Protein AF-A0A3M3A3K0-F1 (afdb_monomer)

Structure (mmCIF, N/CA/C/O backbone):
data_AF-A0A3M3A3K0-F1
#
_entry.id   AF-A0A3M3A3K0-F1
#
loop_
_atom_site.group_PDB
_atom_site.id
_atom_site.type_symbol
_atom_site.label_atom_id
_atom_site.label_alt_id
_atom_site.label_comp_id
_atom_site.label_asym_id
_atom_site.label_entity_id
_atom_site.label_seq_id
_atom_site.pdbx_PDB_ins_code
_atom_site.Cartn_x
_atom_site.Cartn_y
_atom_site.Cartn_z
_atom_site.occupancy
_atom_site.B_iso_or_equiv
_atom_site.auth_seq_id
_atom_site.auth_comp_id
_atom_site.auth_asym_id
_atom_site.auth_atom_id
_atom_site.pdbx_PDB_model_num
ATOM 1 N N . ARG A 1 1 ? -6.661 10.969 -8.100 1.00 84.12 1 ARG A N 1
ATOM 2 C CA . ARG A 1 1 ? -5.861 9.770 -7.753 1.00 84.12 1 ARG A CA 1
ATOM 3 C C . ARG A 1 1 ? -4.668 9.739 -8.680 1.00 84.12 1 ARG A C 1
ATOM 5 O O . ARG A 1 1 ? -4.861 10.028 -9.854 1.00 84.12 1 ARG A O 1
ATOM 12 N N . VAL A 1 2 ? -3.486 9.463 -8.150 1.00 91.12 2 VAL A N 1
ATOM 13 C CA . VAL A 1 2 ? -2.269 9.280 -8.948 1.00 91.12 2 VAL A CA 1
ATOM 14 C C . VAL A 1 2 ? -2.290 7.849 -9.471 1.00 91.12 2 VAL A C 1
ATOM 16 O O . VAL A 1 2 ? -2.599 6.961 -8.696 1.00 91.12 2 VAL A O 1
ATOM 19 N N . VAL A 1 3 ? -2.059 7.620 -10.761 1.00 95.25 3 VAL A N 1
ATOM 20 C CA . VAL A 1 3 ? -1.973 6.256 -11.335 1.00 95.25 3 VAL A CA 1
ATOM 21 C C . VAL A 1 3 ? -0.540 5.866 -11.686 1.00 95.25 3 VAL A C 1
ATOM 23 O O . VAL A 1 3 ? -0.260 4.702 -11.948 1.00 95.25 3 VAL A O 1
ATOM 26 N N . GLU A 1 4 ? 0.361 6.842 -11.656 1.00 94.50 4 GLU A N 1
ATOM 27 C CA . GLU A 1 4 ? 1.743 6.718 -12.082 1.00 94.50 4 GLU A CA 1
ATOM 28 C C . GLU A 1 4 ? 2.596 7.738 -11.315 1.00 94.50 4 GLU A C 1
ATOM 30 O O . GLU A 1 4 ? 2.170 8.883 -11.134 1.00 94.50 4 GLU A O 1
ATOM 35 N N . HIS A 1 5 ? 3.772 7.333 -10.840 1.00 95.62 5 HIS A N 1
ATOM 36 C CA . HIS A 1 5 ? 4.733 8.220 -10.186 1.00 95.62 5 HIS A CA 1
ATOM 37 C C . HIS A 1 5 ? 6.142 7.928 -10.687 1.00 95.62 5 HIS A C 1
ATOM 39 O O . HIS A 1 5 ? 6.546 6.768 -10.725 1.00 95.62 5 HIS A O 1
ATOM 45 N N . GLN A 1 6 ? 6.876 8.983 -11.036 1.00 95.62 6 GLN A N 1
ATOM 46 C CA . GLN A 1 6 ? 8.276 8.910 -11.439 1.00 95.62 6 GLN A CA 1
ATOM 47 C C . GLN A 1 6 ? 9.134 9.733 -10.478 1.00 95.62 6 GLN A C 1
ATOM 49 O O . GLN A 1 6 ? 8.791 10.884 -10.190 1.00 95.62 6 GLN A O 1
ATOM 54 N N . THR A 1 7 ? 10.231 9.155 -9.988 1.00 92.44 7 THR A N 1
ATOM 55 C CA . THR A 1 7 ? 11.233 9.877 -9.188 1.00 92.44 7 THR A CA 1
ATOM 56 C C . THR A 1 7 ? 12.295 10.497 -10.100 1.00 92.44 7 THR A C 1
ATOM 58 O O . THR A 1 7 ? 12.429 10.123 -11.266 1.00 92.44 7 THR A O 1
ATOM 61 N N . SER A 1 8 ? 13.072 11.461 -9.591 1.00 93.94 8 SER A N 1
ATOM 62 C CA . SER A 1 8 ? 14.193 12.058 -10.344 1.00 93.94 8 SER A CA 1
ATOM 63 C C . SER A 1 8 ? 15.251 11.035 -10.752 1.00 93.94 8 SER A C 1
ATOM 65 O O . SER A 1 8 ? 15.956 11.243 -11.737 1.00 93.94 8 SER A O 1
ATOM 67 N N . ASP A 1 9 ? 15.329 9.935 -10.006 1.00 92.12 9 ASP A N 1
ATOM 68 C CA . ASP A 1 9 ? 16.319 8.876 -10.178 1.00 92.12 9 ASP A CA 1
ATOM 69 C C . ASP A 1 9 ? 15.844 7.817 -11.193 1.00 92.12 9 ASP A C 1
ATOM 71 O O . ASP A 1 9 ? 16.542 6.841 -11.459 1.00 92.12 9 ASP A O 1
ATOM 75 N N . GLY A 1 10 ? 14.671 8.033 -11.803 1.00 89.38 10 GLY A N 1
ATOM 76 C CA . GLY A 1 10 ? 14.107 7.191 -12.856 1.00 89.38 10 GLY A CA 1
ATOM 77 C C . GLY A 1 10 ? 13.268 6.022 -12.346 1.00 89.38 10 GLY A C 1
ATOM 78 O O . GLY A 1 10 ? 12.853 5.188 -13.152 1.00 89.38 10 GLY A O 1
ATOM 79 N N . GLU A 1 11 ? 12.991 5.942 -11.041 1.00 94.81 11 GLU A N 1
ATOM 80 C CA . GLU A 1 11 ? 12.059 4.939 -10.535 1.00 94.81 11 GLU A CA 1
ATOM 81 C C . GLU A 1 11 ? 10.648 5.256 -11.012 1.00 94.81 11 GLU A C 1
ATOM 83 O O . GLU A 1 11 ? 10.230 6.411 -11.034 1.00 94.81 11 GLU A O 1
ATOM 88 N N . HIS A 1 12 ? 9.912 4.215 -11.367 1.00 95.88 12 HIS A N 1
ATOM 89 C CA . HIS A 1 12 ? 8.585 4.282 -11.932 1.00 95.88 12 HIS A CA 1
ATOM 90 C C . HIS A 1 12 ? 7.644 3.349 -11.182 1.00 95.88 12 HIS A C 1
ATOM 92 O O 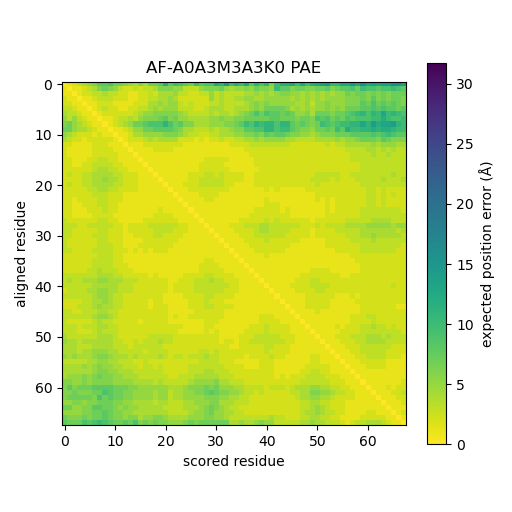. HIS A 1 12 ? 7.916 2.155 -11.049 1.00 95.88 12 HIS A O 1
ATOM 98 N N . PHE A 1 13 ? 6.535 3.901 -10.705 1.00 97.31 13 PHE A N 1
ATOM 99 C CA . PHE A 1 13 ? 5.535 3.174 -9.938 1.00 97.31 13 PHE A CA 1
ATOM 100 C C . PHE A 1 13 ? 4.167 3.304 -10.588 1.00 97.31 13 PHE A C 1
ATOM 102 O O . PHE A 1 13 ? 3.741 4.412 -10.919 1.00 97.31 13 PHE A O 1
ATOM 109 N N . HIS A 1 14 ? 3.448 2.190 -10.689 1.00 98.12 14 HIS A N 1
ATOM 110 C CA . HIS A 1 14 ? 2.063 2.157 -11.152 1.00 98.12 14 HIS A CA 1
ATOM 111 C C . HIS A 1 14 ? 1.115 1.875 -9.993 1.00 98.12 14 HIS A C 1
ATOM 113 O O . HIS A 1 14 ? 1.358 0.978 -9.192 1.00 98.12 14 HIS A O 1
ATOM 119 N N . PHE A 1 15 ? 0.009 2.615 -9.925 1.00 98.31 15 PHE A N 1
ATOM 120 C CA . PHE A 1 15 ? -0.963 2.512 -8.839 1.00 98.31 15 PHE A CA 1
ATOM 121 C C . PHE A 1 15 ? -2.322 2.066 -9.366 1.00 98.31 15 PHE A C 1
ATOM 123 O O . PHE A 1 15 ? -2.897 2.681 -10.271 1.00 98.31 15 PHE A O 1
ATOM 130 N N . ARG A 1 16 ? -2.886 1.037 -8.733 1.00 98.25 16 ARG A N 1
ATOM 131 C CA . ARG A 1 16 ? -4.236 0.533 -8.997 1.00 98.25 16 ARG A CA 1
ATOM 132 C C . ARG A 1 16 ? -5.074 0.619 -7.730 1.00 98.25 16 ARG A C 1
ATOM 134 O O . ARG A 1 16 ? -4.590 0.368 -6.633 1.00 98.25 16 ARG A O 1
ATOM 141 N N . TYR A 1 17 ? -6.348 0.963 -7.898 1.00 98.06 17 TYR A N 1
ATOM 142 C CA . TYR A 1 17 ? -7.278 1.147 -6.789 1.00 98.06 17 TYR A CA 1
ATOM 143 C C . TYR A 1 17 ? -8.594 0.452 -7.082 1.00 98.06 17 TYR A C 1
ATOM 145 O O . TYR A 1 17 ? -9.244 0.773 -8.083 1.00 98.06 17 TYR A O 1
ATOM 153 N N . ASP A 1 18 ? -9.017 -0.396 -6.157 1.00 98.12 18 ASP A N 1
ATOM 154 C CA . ASP A 1 18 ? -10.385 -0.877 -6.056 1.00 98.12 18 ASP A CA 1
ATOM 155 C C . ASP A 1 18 ? -11.029 -0.221 -4.832 1.00 98.12 18 ASP A C 1
ATOM 157 O O . ASP A 1 18 ? -10.657 -0.468 -3.684 1.00 98.12 18 ASP A O 1
ATOM 161 N N . ARG A 1 19 ? -11.975 0.686 -5.082 1.00 96.25 19 ARG A N 1
ATOM 162 C CA . ARG A 1 19 ? -12.646 1.439 -4.016 1.00 96.25 19 ARG A CA 1
ATOM 163 C C . ARG A 1 19 ? -13.725 0.624 -3.317 1.00 96.25 19 ARG A C 1
ATOM 165 O O . ARG A 1 19 ? -13.995 0.889 -2.150 1.00 96.25 19 ARG A O 1
ATOM 172 N N . GLU A 1 20 ? -14.334 -0.325 -4.020 1.00 97.56 20 GLU A N 1
ATOM 173 C CA . GLU A 1 2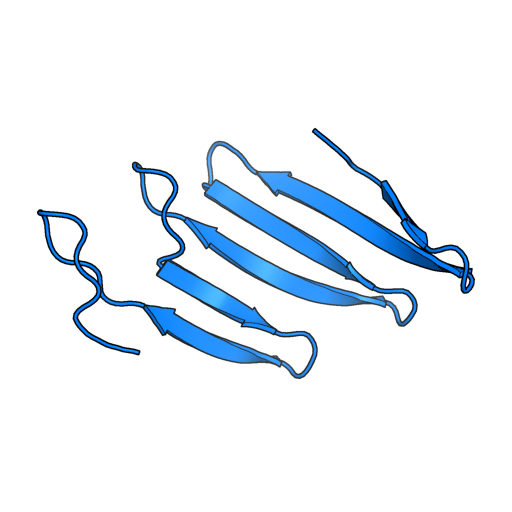0 ? -15.384 -1.178 -3.464 1.00 97.56 20 GLU A CA 1
ATOM 174 C C . GLU A 1 20 ? -14.756 -2.222 -2.543 1.00 97.56 20 GLU A C 1
ATOM 176 O O . GLU A 1 20 ? -15.166 -2.357 -1.386 1.00 97.56 20 GLU A O 1
ATOM 181 N N . ALA A 1 21 ? -13.680 -2.860 -3.015 1.00 97.75 21 ALA A N 1
ATOM 182 C CA . ALA A 1 21 ? -12.880 -3.784 -2.219 1.00 97.75 21 ALA A CA 1
ATOM 183 C C . ALA A 1 21 ? -12.023 -3.081 -1.153 1.00 97.75 21 ALA A C 1
ATOM 185 O O . ALA A 1 21 ? -11.601 -3.727 -0.197 1.00 97.75 21 ALA A O 1
ATOM 186 N N . ARG A 1 22 ? -11.804 -1.761 -1.286 1.00 98.44 22 ARG A N 1
ATOM 187 C CA . ARG A 1 22 ? -10.878 -0.967 -0.460 1.00 98.44 22 ARG A CA 1
ATOM 188 C C . ARG A 1 22 ? -9.481 -1.581 -0.469 1.00 98.44 22 ARG A C 1
ATOM 190 O O . ARG A 1 22 ? -8.905 -1.863 0.580 1.00 98.44 22 ARG A O 1
ATOM 197 N N . THR A 1 23 ? -8.946 -1.742 -1.673 1.00 98.69 23 THR A N 1
ATOM 198 C CA . THR A 1 23 ? -7.609 -2.284 -1.899 1.00 98.69 23 THR A CA 1
ATOM 199 C C . THR A 1 23 ? -6.822 -1.382 -2.840 1.00 98.69 23 THR A C 1
ATOM 201 O O . THR A 1 23 ? -7.348 -0.872 -3.837 1.00 98.69 23 THR A O 1
ATOM 204 N N . THR A 1 24 ? -5.550 -1.186 -2.514 1.00 98.62 24 THR A N 1
ATOM 205 C CA . THR A 1 24 ? -4.568 -0.508 -3.361 1.00 98.62 24 THR A CA 1
ATOM 206 C C . THR A 1 24 ? -3.486 -1.504 -3.745 1.00 98.62 24 THR A C 1
ATOM 208 O O . THR A 1 24 ? -3.017 -2.255 -2.892 1.00 98.62 24 THR A O 1
ATOM 211 N N . TRP A 1 25 ? -3.052 -1.455 -5.001 1.00 98.69 25 TRP A N 1
ATOM 212 C CA . TRP A 1 25 ? -1.855 -2.148 -5.466 1.00 98.69 25 TRP A CA 1
ATOM 213 C C . TRP A 1 25 ? -0.852 -1.141 -6.012 1.00 98.69 25 TRP A C 1
ATOM 215 O O . TRP A 1 25 ? -1.246 -0.161 -6.657 1.00 98.69 25 TRP A O 1
ATOM 225 N N . VAL A 1 26 ? 0.429 -1.394 -5.762 1.00 98.44 26 VAL A N 1
ATOM 226 C CA . VAL A 1 26 ? 1.543 -0.611 -6.298 1.00 98.44 26 VAL A CA 1
ATOM 227 C C . VAL A 1 26 ? 2.523 -1.556 -6.968 1.00 98.44 26 VAL A C 1
ATOM 229 O O . VAL A 1 26 ? 2.986 -2.503 -6.339 1.00 98.44 26 VAL A O 1
ATOM 232 N N . THR A 1 27 ? 2.837 -1.299 -8.231 1.00 98.31 27 THR A N 1
ATOM 233 C C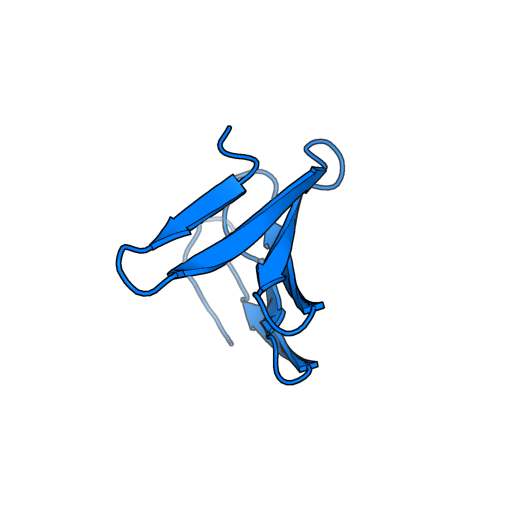A . THR A 1 27 ? 3.857 -2.040 -8.975 1.00 98.31 27 THR A CA 1
ATOM 234 C C . THR A 1 27 ? 5.105 -1.181 -9.105 1.00 98.31 27 THR A C 1
ATOM 236 O O . THR A 1 27 ? 4.998 -0.044 -9.564 1.00 98.31 27 THR A O 1
ATOM 239 N N . ASP A 1 28 ? 6.262 -1.702 -8.697 1.00 96.88 28 ASP A N 1
ATOM 240 C CA . ASP A 1 28 ? 7.549 -1.009 -8.823 1.00 96.88 28 ASP A CA 1
ATOM 241 C C . ASP A 1 28 ? 8.223 -1.241 -10.189 1.00 96.88 28 ASP A C 1
ATOM 243 O O . ASP A 1 28 ? 7.719 -1.968 -11.048 1.00 96.88 28 ASP A O 1
ATOM 247 N N . VAL A 1 29 ? 9.405 -0.650 -10.379 1.00 95.62 29 VAL A N 1
ATOM 248 C CA . VAL A 1 29 ? 10.200 -0.776 -11.616 1.00 95.62 29 VAL A CA 1
ATOM 249 C C . VAL A 1 29 ? 10.613 -2.199 -11.970 1.00 95.62 29 VAL A C 1
ATOM 251 O O . VAL A 1 29 ? 1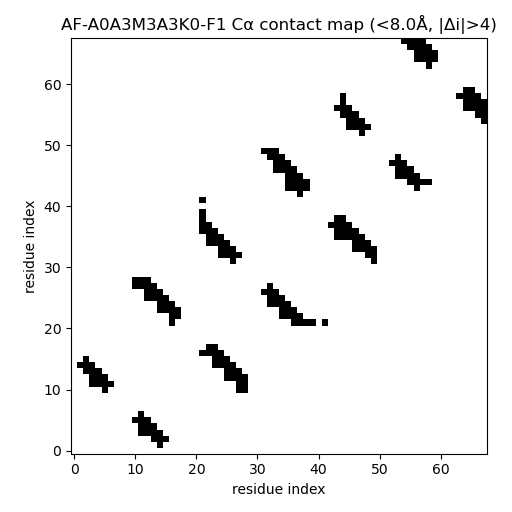0.913 -2.475 -13.130 1.00 95.62 29 VAL A O 1
ATOM 254 N N . LEU A 1 30 ? 10.666 -3.097 -10.986 1.00 95.81 30 LEU A N 1
ATOM 255 C CA . LEU A 1 30 ? 11.025 -4.499 -11.184 1.00 95.81 30 LEU A CA 1
ATOM 256 C C . LEU A 1 30 ? 9.790 -5.362 -11.479 1.00 95.81 30 LEU A C 1
ATOM 258 O O . LEU A 1 30 ? 9.925 -6.567 -11.687 1.00 95.81 30 LEU A O 1
ATOM 262 N N . GLY A 1 31 ? 8.592 -4.770 -11.494 1.00 96.62 31 GLY A N 1
ATOM 263 C CA . GLY A 1 31 ? 7.331 -5.480 -11.674 1.00 96.62 31 GLY A CA 1
ATOM 264 C C . GLY A 1 31 ? 6.834 -6.189 -10.411 1.00 96.62 31 GLY A C 1
ATOM 265 O O . GLY A 1 31 ? 5.920 -7.007 -10.505 1.00 96.62 31 GLY A O 1
ATOM 266 N N . ARG A 1 32 ? 7.413 -5.908 -9.235 1.00 97.75 32 ARG A N 1
ATOM 267 C CA . ARG A 1 32 ? 6.945 -6.466 -7.956 1.00 97.75 32 ARG A CA 1
ATOM 268 C C . ARG A 1 32 ? 5.706 -5.711 -7.496 1.00 97.75 32 ARG A C 1
ATOM 270 O O . ARG A 1 32 ? 5.603 -4.511 -7.733 1.00 97.75 32 ARG A O 1
ATOM 277 N N . GLU A 1 33 ? 4.790 -6.392 -6.809 1.00 98.31 33 GLU A N 1
ATOM 278 C CA . GLU A 1 33 ? 3.512 -5.807 -6.387 1.00 98.31 33 GLU A CA 1
ATOM 279 C C . GLU A 1 33 ? 3.384 -5.747 -4.857 1.00 98.31 33 GLU A C 1
ATOM 281 O O . GLU A 1 33 ? 3.418 -6.778 -4.186 1.00 98.31 33 GLU A O 1
ATOM 286 N N . LEU A 1 34 ? 3.191 -4.534 -4.336 1.00 98.25 34 LEU A N 1
ATOM 287 C CA . LEU A 1 34 ? 2.702 -4.245 -2.988 1.00 98.25 34 LEU A CA 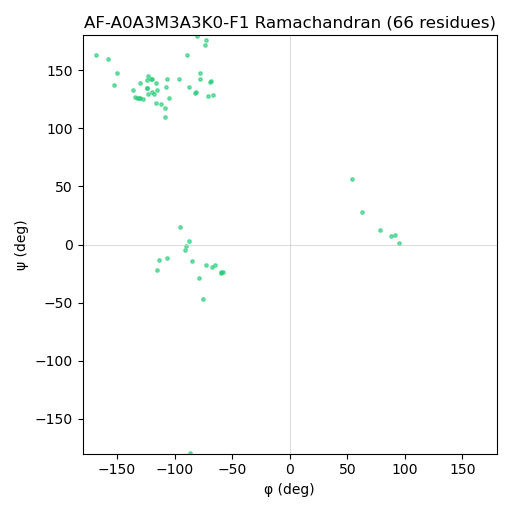1
ATOM 288 C C . LEU A 1 34 ? 1.171 -4.216 -3.020 1.00 98.25 34 LEU A C 1
ATOM 290 O O . LEU A 1 34 ? 0.583 -3.579 -3.893 1.00 98.25 34 LEU A O 1
ATOM 294 N N . GLU A 1 35 ? 0.529 -4.839 -2.039 1.00 98.75 35 GLU A N 1
ATOM 295 C CA . GLU A 1 35 ? -0.927 -4.856 -1.865 1.00 98.75 35 GLU A CA 1
ATOM 296 C C . GLU A 1 35 ? -1.291 -4.332 -0.474 1.00 98.75 35 GLU A C 1
ATOM 298 O O . GLU A 1 35 ? -0.663 -4.708 0.514 1.00 98.75 35 GLU A O 1
ATOM 303 N N . ILE A 1 36 ? -2.292 -3.452 -0.388 1.00 98.75 36 ILE A N 1
ATOM 304 C CA . ILE A 1 36 ? -2.744 -2.828 0.863 1.00 98.75 36 ILE A CA 1
ATOM 305 C C . ILE A 1 36 ? -4.266 -2.901 0.946 1.00 98.75 36 ILE A C 1
ATOM 307 O O . ILE A 1 36 ? -4.954 -2.399 0.054 1.00 98.75 36 ILE A O 1
ATOM 311 N N . HIS A 1 37 ? -4.786 -3.446 2.044 1.00 98.75 37 HIS A N 1
ATOM 312 C CA . HIS A 1 37 ? -6.218 -3.503 2.336 1.00 98.75 37 HIS A CA 1
ATOM 313 C C . HIS A 1 37 ? -6.604 -2.513 3.426 1.00 98.75 37 HIS A C 1
ATOM 315 O O . HIS A 1 37 ? -5.880 -2.336 4.410 1.00 98.75 37 HIS A O 1
ATOM 321 N N . TYR A 1 38 ? -7.783 -1.910 3.269 1.00 98.38 38 TYR A N 1
ATOM 322 C CA . TYR A 1 38 ? -8.306 -0.927 4.206 1.00 98.38 38 TYR A CA 1
ATOM 323 C C . TYR A 1 38 ? -9.672 -1.329 4.767 1.00 98.38 38 TYR A C 1
ATOM 325 O O . TYR A 1 38 ? -10.548 -1.852 4.066 1.00 98.38 38 TYR A O 1
ATOM 333 N N . ASN A 1 39 ? -9.905 -0.984 6.031 1.00 96.88 39 ASN A N 1
ATOM 334 C CA . ASN A 1 39 ? -11.240 -1.031 6.613 1.00 96.88 39 ASN A CA 1
ATOM 335 C C . ASN A 1 39 ? -12.134 0.111 6.086 1.00 96.88 39 ASN A C 1
ATOM 337 O O . ASN A 1 39 ? -11.706 0.990 5.333 1.00 96.88 39 ASN A O 1
ATOM 341 N N . LYS A 1 40 ? -13.407 0.103 6.497 1.00 96.06 40 LYS A N 1
ATOM 342 C CA . LYS A 1 40 ? -14.414 1.114 6.119 1.00 96.06 40 LYS A CA 1
ATOM 343 C C . LYS A 1 40 ? -14.038 2.554 6.496 1.00 96.06 40 LYS A C 1
ATOM 345 O O . LYS A 1 40 ? -14.524 3.479 5.860 1.00 96.06 40 LYS A O 1
ATOM 350 N N . ASP A 1 41 ? -13.170 2.727 7.490 1.00 95.81 41 ASP A N 1
ATOM 351 C CA . ASP A 1 41 ? -12.709 4.028 7.982 1.00 95.81 41 ASP A CA 1
ATOM 352 C C . ASP A 1 41 ? -11.372 4.436 7.331 1.00 95.81 41 ASP A C 1
ATOM 354 O O . ASP A 1 41 ? -10.693 5.345 7.805 1.00 95.81 41 ASP A O 1
ATOM 358 N N . HIS A 1 42 ? -10.990 3.761 6.239 1.00 95.25 42 HIS A N 1
ATOM 359 C CA . HIS A 1 42 ? -9.780 4.003 5.451 1.00 95.25 42 HIS A CA 1
ATOM 360 C C . HIS 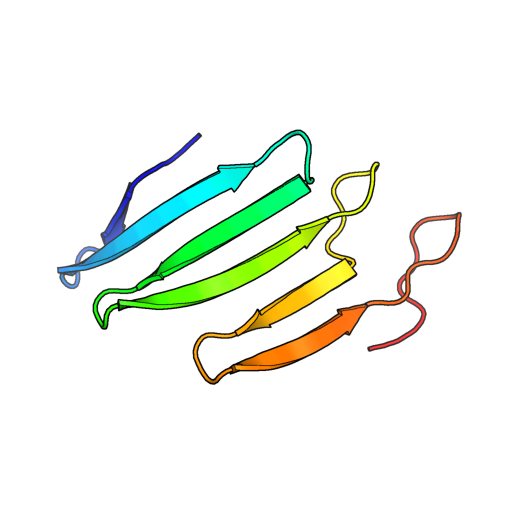A 1 42 ? -8.461 3.796 6.213 1.00 95.25 42 HIS A C 1
ATOM 362 O O . HIS A 1 42 ? -7.438 4.383 5.856 1.00 95.25 42 HIS A O 1
ATOM 368 N N . ARG A 1 43 ? -8.455 2.924 7.229 1.00 97.12 43 ARG A N 1
ATOM 369 C CA . ARG A 1 43 ? -7.235 2.491 7.930 1.00 97.12 43 ARG A CA 1
ATOM 370 C C . ARG A 1 43 ? -6.726 1.176 7.357 1.00 97.12 43 ARG A C 1
ATOM 372 O O . ARG A 1 43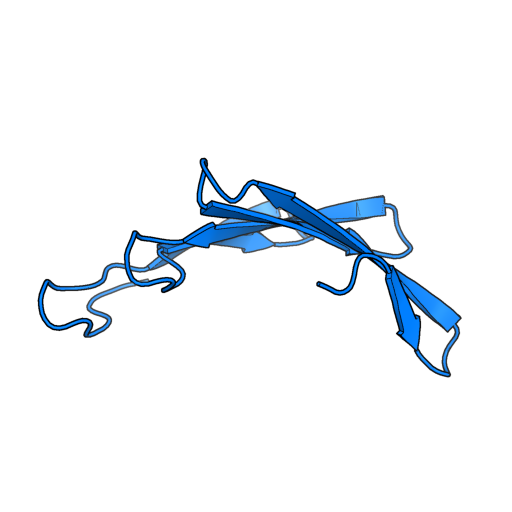 ? -7.534 0.315 7.021 1.00 97.12 43 ARG A O 1
ATOM 379 N N . VAL A 1 44 ? -5.406 1.024 7.265 1.00 97.69 44 VAL A N 1
ATOM 380 C CA . VAL A 1 44 ? -4.766 -0.211 6.786 1.00 97.69 44 VAL A CA 1
ATOM 381 C C . VAL A 1 44 ? -5.012 -1.340 7.783 1.00 97.69 44 VAL A C 1
ATOM 383 O O . VAL A 1 44 ? -4.753 -1.167 8.968 1.00 97.69 44 VAL A O 1
ATOM 386 N N . THR A 1 45 ? -5.495 -2.481 7.300 1.00 98.31 45 THR A N 1
ATOM 387 C CA . THR A 1 45 ? -5.716 -3.692 8.114 1.00 98.31 45 THR A CA 1
ATOM 388 C C . THR A 1 45 ? -4.832 -4.854 7.700 1.00 98.31 45 THR A C 1
ATOM 390 O O . THR A 1 45 ? -4.611 -5.762 8.492 1.00 98.31 45 THR A O 1
ATOM 393 N N . SER A 1 46 ? -4.325 -4.856 6.470 1.00 98.50 46 SER A N 1
ATOM 394 C CA . SER A 1 46 ? -3.299 -5.805 6.053 1.00 98.50 46 SER A CA 1
ATOM 395 C C . SER A 1 46 ? -2.517 -5.288 4.857 1.00 98.50 46 SER A C 1
ATOM 397 O O . SER A 1 46 ? -2.979 -4.414 4.113 1.00 98.50 46 SER A O 1
ATOM 399 N N . SER A 1 47 ? -1.326 -5.843 4.673 1.00 98.50 47 SER A N 1
ATOM 400 C CA . SER A 1 47 ? -0.496 -5.570 3.508 1.00 98.50 47 SER A CA 1
ATOM 401 C C . SER A 1 47 ? 0.376 -6.760 3.146 1.00 98.50 47 SER A C 1
ATOM 403 O O . SER A 1 47 ? 0.857 -7.456 4.039 1.00 98.50 47 SER A O 1
ATOM 405 N N . ARG A 1 48 ? 0.640 -6.930 1.849 1.00 98.62 48 ARG A N 1
ATOM 406 C CA . ARG A 1 48 ? 1.713 -7.783 1.330 1.00 98.62 48 ARG A CA 1
ATOM 407 C C . ARG A 1 48 ? 2.771 -6.897 0.692 1.00 98.62 48 ARG A C 1
ATOM 409 O O . ARG A 1 48 ? 2.437 -6.160 -0.232 1.00 98.62 48 ARG A O 1
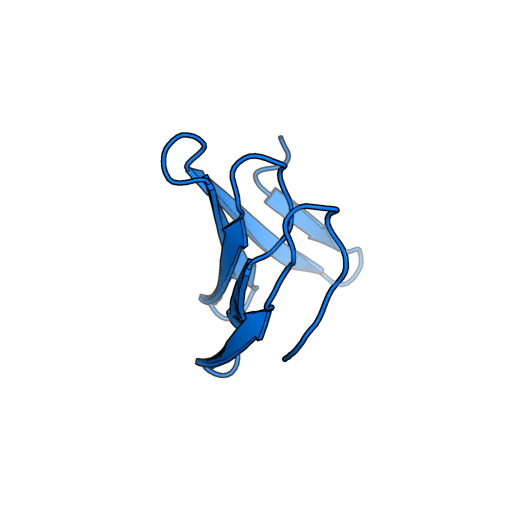ATOM 416 N N . ASP A 1 49 ? 4.006 -6.954 1.174 1.00 97.88 49 ASP A N 1
ATOM 417 C CA . ASP A 1 49 ? 5.092 -6.132 0.641 1.00 97.88 49 ASP A CA 1
ATOM 418 C C . ASP A 1 49 ? 5.703 -6.699 -0.656 1.00 97.88 49 ASP A C 1
ATOM 420 O O . ASP A 1 49 ? 5.296 -7.745 -1.165 1.00 97.88 49 ASP A O 1
ATOM 424 N N . TYR A 1 50 ? 6.699 -5.996 -1.205 1.00 97.94 50 TYR A N 1
ATOM 425 C CA . TYR A 1 50 ? 7.380 -6.400 -2.440 1.00 97.94 50 TYR A CA 1
ATOM 426 C C . TYR A 1 50 ? 8.211 -7.686 -2.316 1.00 97.94 50 TYR A C 1
ATOM 428 O O . TYR A 1 50 ? 8.553 -8.278 -3.342 1.00 97.94 50 TYR A O 1
ATOM 436 N N . SER A 1 51 ? 8.570 -8.097 -1.098 1.00 97.38 51 SER A N 1
ATOM 437 C CA . SER A 1 51 ? 9.253 -9.366 -0.819 1.00 97.38 51 SER A CA 1
ATOM 438 C C . SER A 1 51 ? 8.260 -10.525 -0.685 1.00 97.38 51 SER A C 1
ATOM 440 O O . SER A 1 51 ? 8.658 -11.685 -0.757 1.00 97.38 51 SER A O 1
ATOM 442 N N . GLY A 1 52 ? 6.968 -10.212 -0.546 1.00 96.81 52 GLY A N 1
ATOM 443 C CA . GLY A 1 52 ? 5.890 -11.168 -0.332 1.00 96.81 52 GLY A CA 1
ATOM 444 C C . GLY A 1 52 ? 5.527 -11.362 1.140 1.00 96.81 52 GLY A C 1
ATOM 445 O O . GLY A 1 52 ? 4.623 -12.152 1.419 1.00 96.81 52 GLY A O 1
ATOM 446 N N . ASP A 1 53 ? 6.175 -10.647 2.064 1.00 98.19 53 ASP A N 1
ATOM 447 C CA . ASP A 1 53 ? 5.862 -10.733 3.488 1.00 98.19 53 ASP A CA 1
ATOM 448 C C . ASP A 1 53 ? 4.492 -10.110 3.760 1.00 98.19 53 ASP A C 1
ATOM 450 O O . ASP A 1 53 ? 4.118 -9.089 3.172 1.00 98.19 53 ASP A O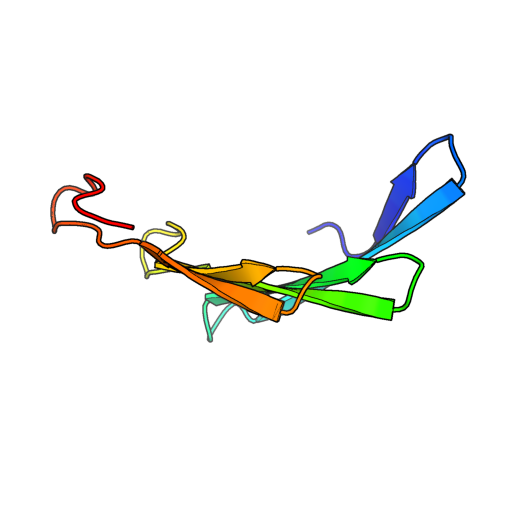 1
ATOM 454 N N . HIS A 1 54 ? 3.724 -10.746 4.646 1.00 98.12 54 HIS A N 1
ATOM 455 C CA . HIS A 1 54 ? 2.354 -10.355 4.953 1.00 98.12 54 HIS A CA 1
ATOM 456 C C . HIS A 1 54 ? 2.224 -9.881 6.397 1.00 98.12 54 HIS A C 1
ATOM 458 O O . HIS A 1 54 ? 2.661 -10.558 7.326 1.00 98.12 54 HIS A O 1
ATOM 464 N N . TYR A 1 55 ? 1.552 -8.747 6.569 1.00 96.75 55 TYR A N 1
ATOM 465 C CA . TYR A 1 55 ? 1.313 -8.110 7.858 1.00 96.75 55 TYR A CA 1
ATOM 466 C C . TYR A 1 55 ? -0.185 -7.907 8.050 1.00 96.75 55 TYR A C 1
ATOM 468 O O . TYR A 1 55 ? -0.889 -7.545 7.102 1.00 96.75 55 TYR A O 1
ATOM 476 N N . VAL A 1 56 ? -0.670 -8.111 9.273 1.00 98.38 56 VAL A N 1
ATOM 477 C CA . VAL A 1 56 ? -2.065 -7.870 9.655 1.00 98.38 56 VAL A CA 1
ATOM 478 C C . VAL A 1 56 ? -2.066 -6.896 10.817 1.00 98.38 56 VAL A C 1
ATOM 480 O O . VAL A 1 56 ? -1.355 -7.087 11.786 1.00 98.38 56 VAL A O 1
ATOM 483 N N . ILE A 1 57 ? -2.861 -5.840 10.719 1.00 98.12 57 ILE A N 1
ATOM 484 C CA . ILE A 1 57 ? -2.962 -4.823 11.760 1.00 98.12 57 ILE A CA 1
ATOM 485 C C . ILE A 1 57 ? -4.319 -4.984 12.428 1.00 98.12 57 ILE A C 1
ATOM 487 O O . ILE A 1 57 ? -5.361 -4.809 11.789 1.00 98.12 57 ILE A O 1
ATOM 491 N N . GLU A 1 58 ? -4.303 -5.295 13.720 1.00 97.88 58 GLU A N 1
ATOM 492 C CA . GLU A 1 58 ? -5.515 -5.324 14.530 1.00 97.88 58 GLU A CA 1
ATOM 493 C C . GLU A 1 58 ? -5.859 -3.909 14.989 1.00 97.88 58 GLU A C 1
ATOM 495 O O . GLU A 1 58 ? -5.004 -3.179 15.497 1.00 97.88 58 GLU A O 1
ATOM 500 N N . ILE A 1 59 ? -7.117 -3.515 14.788 1.00 97.12 59 ILE A N 1
ATOM 501 C CA . ILE A 1 59 ? -7.621 -2.187 15.131 1.00 97.12 59 ILE A CA 1
ATOM 502 C C . ILE A 1 59 ? -8.915 -2.354 15.925 1.00 97.12 59 ILE A C 1
ATOM 504 O O . ILE A 1 59 ? -9.839 -3.017 15.454 1.00 97.12 59 ILE A O 1
ATOM 508 N N . ASP A 1 60 ? -8.982 -1.741 17.107 1.00 95.56 60 ASP A N 1
ATOM 509 C CA . ASP A 1 60 ? -10.192 -1.725 17.931 1.00 95.56 60 ASP A CA 1
ATOM 510 C C . ASP A 1 60 ? -11.278 -0.780 17.374 1.00 95.56 60 ASP A C 1
ATOM 512 O O . ASP A 1 60 ? -11.048 0.020 16.463 1.00 95.56 60 ASP A O 1
ATOM 516 N N . ASP A 1 61 ? -12.479 -0.826 17.955 1.00 94.50 61 ASP A N 1
ATOM 517 C CA . ASP A 1 61 ? -13.627 -0.021 17.508 1.00 94.50 61 ASP A CA 1
ATOM 518 C C . ASP A 1 61 ? -13.436 1.498 17.677 1.00 94.50 61 ASP A C 1
ATOM 520 O O . ASP A 1 61 ? -14.149 2.294 17.062 1.00 94.50 61 ASP A O 1
ATOM 524 N N . THR A 1 62 ? -12.473 1.925 18.498 1.00 95.69 62 THR A N 1
ATOM 525 C CA . THR A 1 62 ? -12.103 3.341 18.660 1.00 95.69 62 THR A CA 1
ATOM 526 C C . THR A 1 62 ? -10.988 3.766 17.701 1.00 95.69 62 THR A C 1
ATOM 528 O O . THR A 1 62 ? -10.649 4.949 17.599 1.00 95.69 62 THR A O 1
ATOM 531 N N . GLY A 1 63 ? -10.455 2.811 16.938 1.00 93.19 63 GLY A N 1
ATOM 532 C CA . GLY A 1 63 ? -9.409 3.002 15.954 1.00 93.19 63 GLY A CA 1
ATOM 533 C C . GLY A 1 63 ? -7.992 2.810 16.495 1.00 93.19 63 GLY A C 1
ATOM 534 O O . GLY A 1 63 ? -7.046 3.123 15.776 1.00 93.19 63 GLY A O 1
ATOM 535 N N . ASN A 1 64 ? -7.779 2.337 17.720 1.00 95.88 64 ASN A N 1
ATOM 536 C CA . ASN A 1 64 ? -6.407 2.115 18.185 1.00 95.88 64 ASN A CA 1
ATOM 537 C C . ASN A 1 64 ? -5.850 0.824 17.596 1.00 95.88 64 ASN A C 1
ATOM 539 O O . ASN A 1 64 ? -6.562 -0.170 17.490 1.00 95.88 64 ASN A O 1
ATOM 543 N N . MET A 1 65 ? -4.563 0.836 17.247 1.00 96.50 65 MET A N 1
ATOM 544 C CA . MET A 1 65 ? -3.845 -0.385 16.896 1.00 96.50 65 MET A CA 1
ATOM 545 C C . MET A 1 65 ? -3.624 -1.221 18.159 1.00 96.50 65 MET A C 1
ATOM 547 O O . MET A 1 65 ? -3.089 -0.714 19.146 1.00 96.50 65 MET A O 1
ATOM 551 N N . THR A 1 66 ? -4.004 -2.492 18.110 1.00 97.88 66 THR A N 1
ATOM 552 C CA . THR A 1 66 ? -3.859 -3.437 19.227 1.00 97.88 66 THR A CA 1
ATOM 553 C C . THR A 1 66 ? -2.859 -4.555 18.944 1.00 97.88 66 THR A C 1
ATOM 555 O O . THR A 1 66 ? -2.430 -5.217 19.886 1.00 97.88 66 THR A O 1
ATOM 558 N N . GLY A 1 67 ? -2.439 -4.736 17.686 1.00 96.50 67 GLY A N 1
ATOM 559 C CA . GLY A 1 67 ? -1.511 -5.796 17.285 1.00 96.50 67 GLY A CA 1
ATOM 560 C C . GLY A 1 67 ? -0.963 -5.640 15.863 1.00 96.50 67 GLY A C 1
ATOM 561 O O . GLY A 1 67 ? -1.522 -4.881 15.063 1.00 96.50 67 GLY A O 1
ATOM 562 N N . LEU A 1 68 ? 0.136 -6.359 15.593 1.00 94.62 68 LEU A N 1
ATOM 563 C CA . LEU A 1 68 ? 0.788 -6.573 14.292 1.00 94.62 68 LEU A CA 1
ATOM 564 C C . LEU A 1 68 ? 1.067 -8.070 14.090 1.00 94.62 68 LEU A C 1
ATOM 566 O O . LEU A 1 68 ? 1.436 -8.705 15.106 1.00 94.62 68 LEU A O 1
#

Solvent-accessible surface area (backbone atoms only — not comparable to full-atom values): 3999 Å² total; per-residue (Å²): 133,77,52,67,49,74,51,97,87,68,50,42,36,41,46,48,77,41,79,88,78,30,34,40,38,39,31,43,78,86,70,39,56,30,38,40,34,36,49,98,86,72,44,74,37,33,37,32,40,69,88,64,56,75,50,48,41,41,63,48,97,90,65,48,78,77,49,111

pLDDT: mean 96.58, std 2.47, range [84.12, 98.75]

Secondary structure (DSSP, 8-state):
--SEEE-TT--EEEEEEETTTTEEEEE-TTS-EEEEEE-TTS-EEEEE-TT--EEE-EE-TTS-EEE-

Organism: NCBI:txid129137

Sequence (68 aa):
RVVEHQTSDGEHFHFRYDREARTTWVTDVLGRELEIHYNKDHRVTSSRDYSGDHYVIEIDDTGNMTGL

Foldseek 3Di:
DDQWDADPVGKIKGWDDDPVQQKIWIATPVRFIKIFHADPVRDTQKIQDSVRDIDGWDADPVGDTDDD

Mean predicted aligned error: 2.88 Å

Radius of gyration: 13.72 Å; Cα contacts (8 Å, |Δi|>4): 120; chains: 1; bounding box: 32×23×32 Å

Nearest PDB structures (foldseek):
  7q97-assembly1_B  TM=9.284E-01  e=2.063E-04  Pseudomonas protegens Pf-5
  8qja-assembly4_D  TM=9.056E-01  e=1.833E-03  Advenella mimigardefordensis DPN7
  8qja-assembly3_C  TM=9.047E-01  e=2.281E-03  Advenella mimigardefordensis DPN7
  8qja-assembly2_B  TM=8.949E-01  e=4.393E-03  Advenella mimigardefordensis DPN7
  8qjd-assembly1_A  TM=8.533E-01  e=1.112E-02  Salmonella bongori N268-08